Protein AF-A0AA42Y572-F1 (afdb_monomer)

Mean predicted aligned error: 16.36 Å

Nearest PDB structures (foldseek):
  6xns-assembly1_B  TM=8.296E-01  e=6.076E+00  synthetic construct
  3q84-assembly2_H  TM=6.016E-01  e=6.478E+00  Homo sapiens

Structure (mmCIF, N/CA/C/O backbone):
data_AF-A0AA42Y572-F1
#
_entry.id   AF-A0AA42Y572-F1
#
loop_
_atom_site.group_PDB
_atom_site.id
_atom_site.type_symbol
_atom_site.label_atom_id
_atom_site.label_alt_id
_atom_site.label_comp_id
_atom_site.label_asym_id
_atom_site.label_entity_id
_atom_site.label_seq_id
_atom_site.pdbx_PDB_ins_code
_atom_site.Cartn_x
_atom_site.Cartn_y
_atom_site.Cartn_z
_atom_site.occupancy
_atom_site.B_iso_or_equiv
_atom_site.auth_seq_id
_atom_site.auth_comp_id
_atom_site.auth_asym_id
_atom_site.auth_atom_id
_atom_site.pdbx_PDB_model_num
ATOM 1 N N . MET A 1 1 ? -12.809 5.123 37.824 1.00 51.19 1 MET A N 1
ATOM 2 C CA . MET A 1 1 ? -13.015 5.425 36.388 1.00 51.19 1 MET A CA 1
ATOM 3 C C . MET A 1 1 ? -11.708 5.374 35.565 1.00 51.19 1 MET A C 1
ATOM 5 O O . MET A 1 1 ? -11.603 6.064 34.569 1.00 51.19 1 MET A O 1
ATOM 9 N N . LEU A 1 2 ? -10.730 4.515 35.895 1.00 54.59 2 LEU A N 1
ATOM 10 C CA . LEU A 1 2 ? -9.368 4.576 35.315 1.00 54.59 2 LEU A CA 1
ATOM 11 C C . LEU A 1 2 ? -9.112 3.662 34.096 1.00 54.59 2 LEU A C 1
ATOM 13 O O . LEU A 1 2 ? -8.018 3.660 33.552 1.00 54.59 2 LEU A O 1
ATOM 17 N N . ARG A 1 3 ? -10.093 2.859 33.660 1.00 54.78 3 ARG A N 1
ATOM 18 C CA . ARG A 1 3 ? -9.874 1.842 32.609 1.00 54.78 3 ARG A CA 1
ATOM 19 C C . ARG A 1 3 ? -10.089 2.331 31.173 1.00 54.78 3 ARG A C 1
ATOM 21 O O . ARG A 1 3 ? -9.616 1.667 30.266 1.00 54.78 3 ARG A O 1
ATOM 28 N N . LYS A 1 4 ? -10.800 3.443 30.951 1.00 56.66 4 LYS A N 1
ATOM 29 C CA . LYS A 1 4 ? -11.075 3.945 29.589 1.00 56.66 4 LYS A CA 1
ATOM 30 C C . LYS A 1 4 ? -9.892 4.715 28.991 1.00 56.66 4 LYS A C 1
ATOM 32 O O . LYS A 1 4 ? -9.540 4.467 27.850 1.00 56.66 4 LYS A O 1
ATOM 37 N N . GLN A 1 5 ? -9.223 5.538 29.797 1.00 53.53 5 GLN A N 1
ATOM 38 C CA . GLN A 1 5 ? -8.079 6.349 29.359 1.00 53.53 5 GLN A CA 1
ATOM 39 C C . GLN A 1 5 ? -6.881 5.505 28.907 1.00 53.53 5 GLN A C 1
ATOM 41 O O . GLN A 1 5 ? -6.345 5.728 27.834 1.00 53.53 5 GLN A O 1
ATOM 46 N N . ALA A 1 6 ? -6.539 4.448 29.652 1.00 52.28 6 ALA A N 1
ATOM 47 C CA . ALA A 1 6 ? -5.425 3.571 29.286 1.00 52.28 6 ALA A CA 1
ATOM 48 C C . ALA A 1 6 ? -5.630 2.833 27.948 1.00 52.28 6 ALA A C 1
ATOM 50 O O . ALA A 1 6 ? -4.656 2.496 27.284 1.00 52.28 6 ALA A O 1
ATOM 51 N N . VAL A 1 7 ? -6.883 2.568 27.557 1.00 58.41 7 VAL A N 1
ATOM 52 C CA . VAL A 1 7 ? -7.213 1.929 26.272 1.00 58.41 7 VAL A CA 1
ATOM 53 C C . VAL A 1 7 ? -7.093 2.935 25.125 1.00 58.41 7 VAL A C 1
ATOM 55 O O . VAL A 1 7 ? -6.510 2.608 24.098 1.00 58.41 7 VAL A O 1
ATOM 58 N N . GLU A 1 8 ? -7.560 4.170 25.325 1.00 63.44 8 GLU A N 1
ATOM 59 C CA . GLU A 1 8 ? -7.424 5.257 24.343 1.00 63.44 8 GLU A CA 1
ATOM 60 C C . GLU A 1 8 ? -5.949 5.641 24.105 1.00 63.44 8 GLU A C 1
ATOM 62 O O . GLU A 1 8 ? -5.539 5.852 22.962 1.00 63.44 8 GLU A O 1
ATOM 67 N N . ASP A 1 9 ? -5.125 5.647 25.157 1.00 62.56 9 ASP A N 1
ATOM 68 C CA . ASP A 1 9 ? -3.685 5.927 25.065 1.00 62.56 9 ASP A CA 1
ATOM 69 C C . ASP A 1 9 ? -2.907 4.792 24.369 1.00 62.56 9 ASP A C 1
ATOM 71 O O . ASP A 1 9 ? -1.988 5.049 23.584 1.00 62.56 9 ASP A O 1
ATOM 75 N N . LEU A 1 10 ? -3.293 3.530 24.605 1.00 61.81 10 LEU A N 1
ATOM 76 C CA . LEU A 1 10 ? -2.750 2.364 23.893 1.00 61.81 10 LEU A CA 1
ATOM 77 C C . LEU A 1 10 ? -3.072 2.421 22.392 1.00 61.81 10 LEU A C 1
ATOM 79 O O . LEU A 1 10 ? -2.188 2.170 21.568 1.00 61.81 10 LEU A O 1
ATOM 83 N N . ASP A 1 11 ? -4.296 2.815 22.035 1.00 75.12 11 ASP A N 1
ATOM 84 C CA . ASP A 1 11 ? -4.715 2.983 20.641 1.00 75.12 11 ASP A CA 1
ATOM 85 C C . ASP A 1 11 ? -3.960 4.135 19.946 1.00 75.12 11 ASP A C 1
ATOM 87 O O . ASP A 1 11 ? -3.558 4.007 18.783 1.00 75.12 11 ASP A O 1
ATOM 91 N N . LEU A 1 12 ? -3.699 5.241 20.654 1.00 79.25 12 LEU A N 1
ATOM 92 C CA . LEU A 1 12 ? -2.902 6.367 20.147 1.00 79.25 12 LEU A CA 1
ATOM 93 C C . LEU A 1 12 ? -1.441 5.980 19.890 1.00 79.25 12 LEU A C 1
ATOM 95 O O . LEU A 1 12 ? -0.914 6.280 18.813 1.00 79.25 12 LEU A O 1
ATOM 99 N N . ALA A 1 13 ? -0.806 5.275 20.828 1.00 80.12 13 ALA A N 1
ATOM 100 C CA . ALA A 1 13 ? 0.573 4.811 20.677 1.00 80.12 13 ALA A CA 1
ATOM 101 C C . ALA A 1 13 ? 0.722 3.844 19.490 1.00 80.12 13 ALA A C 1
ATOM 103 O O . ALA A 1 13 ? 1.694 3.906 18.730 1.00 80.12 13 ALA A O 1
ATOM 104 N N . GLU A 1 14 ? -0.262 2.967 19.279 1.00 81.94 14 GLU A N 1
ATOM 105 C CA . GLU A 1 14 ? -0.249 2.042 18.150 1.00 81.94 14 GLU A CA 1
ATOM 106 C C . GLU A 1 14 ? -0.461 2.765 16.808 1.00 81.94 14 GLU A C 1
ATOM 108 O O . GLU A 1 14 ? 0.212 2.456 15.820 1.00 81.94 14 GLU A O 1
ATOM 113 N N . LEU A 1 15 ? -1.331 3.780 16.764 1.00 80.69 15 LEU A N 1
ATOM 114 C CA . LEU A 1 15 ? -1.494 4.644 15.589 1.00 80.69 15 LEU A CA 1
ATOM 115 C C . LEU A 1 15 ? -0.210 5.412 15.259 1.00 80.69 15 LEU A C 1
ATOM 117 O O . LEU A 1 15 ? 0.154 5.533 14.085 1.00 80.69 15 LEU A O 1
ATOM 121 N N . GLU A 1 16 ? 0.482 5.931 16.267 1.00 85.88 16 GLU A N 1
ATOM 122 C CA . GLU A 1 16 ? 1.734 6.664 16.090 1.00 85.88 16 GLU A CA 1
ATOM 123 C C . GLU A 1 16 ? 2.871 5.751 15.613 1.00 85.88 16 GLU A C 1
ATOM 125 O O . GLU A 1 16 ? 3.618 6.112 14.692 1.00 85.88 16 GLU A O 1
ATOM 130 N N . ARG A 1 17 ? 2.934 4.520 16.134 1.00 87.31 17 ARG A N 1
ATOM 131 C CA . ARG A 1 17 ? 3.834 3.476 15.635 1.00 87.31 17 ARG A CA 1
ATOM 132 C C . ARG A 1 17 ? 3.573 3.175 14.160 1.00 87.31 17 ARG A C 1
ATOM 134 O O . ARG A 1 17 ? 4.504 3.244 13.359 1.00 87.31 17 ARG A O 1
ATOM 141 N N . LEU A 1 18 ? 2.321 2.911 13.782 1.00 82.31 18 LEU A N 1
ATOM 142 C CA . LEU A 1 18 ? 1.953 2.612 12.394 1.00 82.31 18 LEU A CA 1
ATOM 143 C C . LEU A 1 18 ? 2.242 3.793 11.451 1.00 82.31 18 LEU A C 1
ATOM 145 O O . LEU A 1 18 ? 2.704 3.596 10.325 1.00 82.31 18 LEU A O 1
ATOM 149 N N . ARG A 1 19 ? 2.017 5.037 11.896 1.00 83.50 19 ARG A N 1
ATOM 150 C CA . ARG A 1 19 ? 2.380 6.248 11.134 1.00 83.50 19 ARG A CA 1
ATOM 151 C C . ARG A 1 19 ? 3.889 6.354 10.922 1.00 83.50 19 ARG A C 1
ATOM 153 O O . ARG A 1 19 ? 4.321 6.644 9.804 1.00 83.50 19 ARG A O 1
ATOM 160 N N . SER A 1 20 ? 4.673 6.097 11.965 1.00 87.62 20 SER A N 1
ATOM 161 C CA . SER A 1 20 ? 6.138 6.128 11.908 1.00 87.62 20 SER A CA 1
ATOM 162 C C . SER A 1 20 ? 6.685 5.045 10.981 1.00 87.62 20 SER A C 1
ATOM 164 O O . SER A 1 20 ? 7.542 5.312 10.137 1.00 87.62 20 SER A O 1
ATOM 166 N N . GLU A 1 21 ? 6.132 3.837 11.067 1.00 85.69 21 GLU A N 1
ATOM 167 C CA . GLU A 1 21 ? 6.504 2.710 10.216 1.00 85.69 21 GLU A CA 1
ATOM 168 C C . GLU A 1 21 ? 6.140 2.970 8.748 1.00 85.69 21 GLU A C 1
ATOM 170 O O . GLU A 1 21 ? 6.973 2.791 7.857 1.00 85.69 21 GLU A O 1
ATOM 175 N N . LYS A 1 22 ? 4.956 3.538 8.486 1.00 82.50 22 LYS A N 1
ATOM 176 C CA . LYS A 1 22 ? 4.568 4.001 7.147 1.00 82.50 22 LYS A CA 1
ATOM 177 C C . LYS A 1 22 ? 5.540 5.048 6.598 1.00 82.50 22 LYS A C 1
ATOM 179 O O . LYS A 1 22 ? 5.921 4.967 5.431 1.00 82.50 22 LYS A O 1
ATOM 184 N N . ALA A 1 23 ? 5.937 6.033 7.406 1.00 86.19 23 ALA A N 1
ATOM 185 C CA . ALA A 1 23 ? 6.878 7.071 6.988 1.00 86.19 23 ALA A CA 1
ATOM 186 C C . ALA A 1 23 ? 8.261 6.490 6.657 1.00 86.19 23 ALA A C 1
ATOM 188 O O . ALA A 1 23 ? 8.860 6.873 5.650 1.00 86.19 23 ALA A O 1
ATOM 189 N N . ARG A 1 24 ? 8.738 5.530 7.457 1.00 92.50 24 ARG A N 1
ATOM 190 C CA . ARG A 1 24 ? 9.981 4.797 7.197 1.00 92.50 24 ARG A CA 1
ATOM 191 C C . ARG A 1 24 ? 9.913 4.027 5.877 1.00 92.50 24 ARG A C 1
ATOM 193 O O . ARG A 1 24 ? 10.783 4.223 5.031 1.00 92.50 24 ARG A O 1
ATOM 200 N N . LEU A 1 25 ? 8.868 3.222 5.668 1.00 86.38 25 LEU A N 1
ATOM 201 C CA . LEU A 1 25 ? 8.692 2.457 4.428 1.00 86.38 25 LEU A CA 1
ATOM 202 C C . LEU A 1 25 ? 8.616 3.368 3.199 1.00 86.38 25 LEU A C 1
ATOM 204 O O . LEU A 1 25 ? 9.245 3.078 2.185 1.00 86.38 25 LEU A O 1
ATOM 208 N N . SER A 1 26 ? 7.912 4.502 3.292 1.00 86.25 26 SER A N 1
ATOM 209 C CA . SER A 1 26 ? 7.874 5.493 2.210 1.00 86.25 26 SER A CA 1
ATOM 210 C C . SER A 1 26 ? 9.276 5.988 1.836 1.00 86.25 26 SER A C 1
ATOM 212 O O . SER A 1 26 ? 9.585 6.082 0.652 1.00 86.25 26 SER A O 1
ATOM 214 N N . ARG A 1 27 ? 10.140 6.276 2.822 1.00 90.69 27 ARG A N 1
ATOM 215 C CA . ARG A 1 27 ? 11.523 6.716 2.565 1.00 90.69 27 ARG A CA 1
ATOM 216 C C . ARG A 1 27 ? 12.357 5.620 1.905 1.00 90.69 27 ARG A C 1
ATOM 218 O O . ARG A 1 27 ? 13.072 5.912 0.953 1.00 90.69 27 ARG A O 1
ATOM 225 N N . GLU A 1 28 ? 12.241 4.374 2.364 1.00 86.88 28 GLU A N 1
ATOM 226 C CA . GLU A 1 28 ? 12.966 3.238 1.775 1.00 86.88 28 GLU A CA 1
ATOM 227 C C . GLU A 1 28 ? 12.524 2.962 0.324 1.00 86.88 28 GLU A C 1
ATOM 229 O O . GLU A 1 28 ? 13.364 2.723 -0.545 1.00 86.88 28 GLU A O 1
ATOM 234 N N . ILE A 1 29 ? 11.222 3.067 0.027 1.00 86.38 29 ILE A N 1
ATOM 235 C CA . ILE A 1 29 ? 10.690 2.935 -1.340 1.00 86.38 29 ILE A CA 1
ATOM 236 C C . ILE A 1 29 ? 11.216 4.053 -2.246 1.00 86.38 29 ILE A C 1
ATOM 238 O O . ILE A 1 29 ? 11.589 3.776 -3.389 1.00 86.38 29 ILE A O 1
ATOM 242 N N . THR A 1 30 ? 11.245 5.298 -1.759 1.00 85.69 30 THR A N 1
ATOM 243 C CA . THR A 1 30 ? 11.793 6.436 -2.511 1.00 85.69 30 THR A CA 1
ATOM 244 C C . THR A 1 30 ? 13.282 6.246 -2.778 1.00 85.69 30 THR A C 1
ATOM 246 O O . THR A 1 30 ? 13.686 6.333 -3.928 1.00 85.69 30 THR A O 1
ATOM 249 N N . ALA A 1 31 ? 14.075 5.853 -1.778 1.00 85.19 31 ALA A N 1
ATOM 250 C CA . ALA A 1 31 ? 15.504 5.601 -1.960 1.00 85.19 31 ALA A CA 1
ATOM 251 C C . ALA A 1 31 ? 15.782 4.504 -3.005 1.00 85.19 31 ALA A C 1
ATOM 253 O O . ALA A 1 31 ? 16.645 4.669 -3.864 1.00 85.19 31 ALA A O 1
ATOM 254 N N . LEU A 1 32 ? 15.018 3.404 -2.984 1.00 81.12 32 LEU A N 1
ATOM 255 C CA . LEU A 1 32 ? 15.133 2.355 -4.003 1.00 81.12 32 LEU A CA 1
ATOM 256 C C . LEU A 1 32 ? 14.695 2.835 -5.387 1.00 81.12 32 LEU A C 1
ATOM 258 O O . LEU A 1 32 ? 15.263 2.401 -6.382 1.00 81.12 32 LEU A O 1
ATOM 262 N N . ARG A 1 33 ? 13.689 3.712 -5.475 1.00 80.19 33 ARG A N 1
ATOM 263 C CA . ARG A 1 33 ? 13.261 4.312 -6.745 1.00 80.19 33 ARG A CA 1
ATOM 264 C C . ARG A 1 33 ? 14.325 5.257 -7.303 1.00 80.19 33 ARG A C 1
ATOM 266 O O . ARG A 1 33 ? 14.587 5.212 -8.500 1.00 80.19 33 ARG A O 1
ATOM 273 N N . ASP A 1 34 ? 14.918 6.091 -6.462 1.00 79.75 34 ASP A N 1
ATOM 274 C CA . ASP A 1 34 ? 15.942 7.045 -6.880 1.00 79.75 34 ASP A CA 1
ATOM 275 C C . ASP A 1 34 ? 17.191 6.291 -7.344 1.00 79.75 34 ASP A C 1
ATOM 277 O O . ASP A 1 34 ? 17.708 6.571 -8.424 1.00 79.75 34 ASP A O 1
ATOM 281 N N . ARG A 1 35 ? 17.580 5.228 -6.624 1.00 73.25 35 ARG A N 1
ATOM 282 C CA . ARG A 1 35 ? 18.643 4.315 -7.061 1.00 73.25 35 ARG A CA 1
ATOM 283 C C . ARG A 1 35 ? 18.314 3.630 -8.387 1.00 73.25 35 ARG A C 1
ATOM 285 O O . ARG A 1 35 ? 19.151 3.643 -9.274 1.00 73.25 35 ARG A O 1
ATOM 292 N N . ALA A 1 36 ? 17.089 3.127 -8.556 1.00 72.38 36 ALA A N 1
ATOM 293 C CA . ALA A 1 36 ? 16.616 2.525 -9.810 1.00 72.38 36 ALA A CA 1
ATOM 294 C C . ALA A 1 36 ? 16.635 3.472 -11.015 1.00 72.38 36 ALA A C 1
ATOM 296 O O . ALA A 1 36 ? 16.585 3.034 -12.158 1.00 72.38 36 ALA A O 1
ATOM 297 N N . THR A 1 37 ? 16.573 4.779 -10.755 1.00 69.75 37 THR A N 1
ATOM 298 C CA . THR A 1 37 ? 16.584 5.802 -11.805 1.00 69.75 37 THR A CA 1
ATOM 299 C C . THR A 1 37 ? 18.015 6.091 -12.268 1.00 69.75 37 THR A C 1
ATOM 301 O O . THR A 1 37 ? 18.210 6.555 -13.386 1.00 69.75 37 THR A O 1
ATOM 304 N N . ILE A 1 38 ? 19.005 5.810 -11.414 1.00 66.06 38 ILE A N 1
ATOM 305 C CA . ILE A 1 38 ? 20.435 6.026 -11.667 1.00 66.06 38 ILE A CA 1
ATOM 306 C C . ILE A 1 38 ? 21.108 4.732 -12.158 1.00 66.06 38 ILE A C 1
ATOM 308 O O . ILE A 1 38 ? 21.963 4.781 -13.036 1.00 66.06 38 ILE A O 1
ATOM 312 N N . GLU A 1 39 ? 20.707 3.582 -11.619 1.00 63.44 39 GLU A N 1
ATOM 313 C CA . GLU A 1 39 ? 21.233 2.247 -11.912 1.00 63.44 39 GLU A CA 1
ATOM 314 C C . GLU A 1 39 ? 20.070 1.310 -12.271 1.00 63.44 39 GLU A C 1
ATOM 316 O O . GLU A 1 39 ? 19.018 1.350 -11.628 1.00 63.44 39 GLU A O 1
ATOM 321 N N . ASP A 1 40 ? 20.251 0.415 -13.248 1.00 73.00 40 ASP A N 1
ATOM 322 C CA . ASP A 1 40 ? 19.313 -0.695 -13.440 1.00 73.00 40 ASP A CA 1
ATOM 323 C C . ASP A 1 40 ? 19.287 -1.546 -12.162 1.00 73.00 40 ASP A C 1
ATOM 325 O O . ASP A 1 40 ? 20.293 -2.153 -11.786 1.00 73.00 40 ASP A O 1
ATOM 329 N N . LEU A 1 41 ? 18.139 -1.582 -11.470 1.00 71.44 41 LEU A N 1
ATOM 330 C CA . LEU A 1 41 ? 18.007 -2.379 -10.248 1.00 71.44 41 LEU A CA 1
ATOM 331 C C . LEU A 1 41 ? 18.344 -3.837 -10.526 1.00 71.44 41 LEU A C 1
ATOM 333 O O . LEU A 1 41 ? 17.801 -4.458 -11.446 1.00 71.44 41 LEU A O 1
ATOM 337 N N . THR A 1 42 ? 19.121 -4.420 -9.622 1.00 82.62 42 THR A N 1
ATOM 338 C CA . THR A 1 42 ? 19.261 -5.871 -9.578 1.00 82.62 42 THR A CA 1
ATOM 339 C C . THR A 1 42 ? 17.901 -6.523 -9.293 1.00 82.62 42 THR A C 1
ATOM 341 O O . THR A 1 42 ? 17.044 -5.962 -8.601 1.00 82.62 42 THR A O 1
ATOM 344 N N . GLU A 1 43 ? 17.685 -7.744 -9.789 1.00 82.12 43 GLU A N 1
ATOM 345 C CA . GLU A 1 43 ? 16.457 -8.519 -9.535 1.00 82.12 43 GLU A CA 1
ATOM 346 C C . GLU A 1 43 ? 1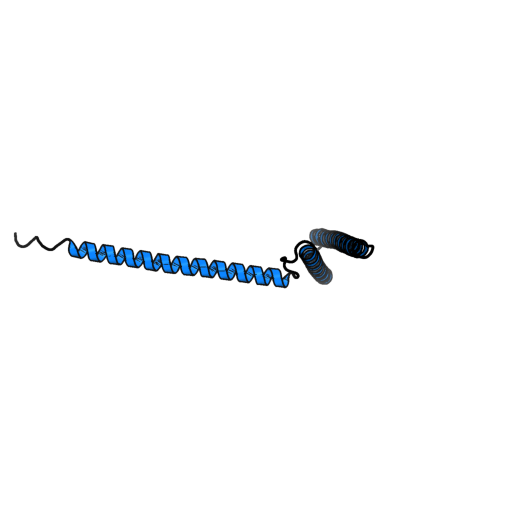6.154 -8.643 -8.026 1.00 82.12 43 GLU A C 1
ATOM 348 O O . GLU A 1 43 ? 15.002 -8.572 -7.593 1.00 82.12 43 GLU A O 1
ATOM 353 N N . THR A 1 44 ? 17.194 -8.741 -7.195 1.00 82.50 44 THR A N 1
ATOM 354 C CA . THR A 1 44 ? 17.082 -8.771 -5.731 1.00 82.50 44 THR A CA 1
ATOM 355 C C . THR A 1 44 ? 16.518 -7.465 -5.162 1.00 82.50 44 THR A C 1
ATOM 357 O O . THR A 1 44 ? 15.639 -7.490 -4.297 1.00 82.50 44 THR A O 1
ATOM 360 N N . GLU A 1 45 ? 16.976 -6.311 -5.649 1.00 78.62 45 GLU A N 1
ATOM 361 C CA . GLU A 1 45 ? 16.468 -5.003 -5.218 1.00 78.62 45 GLU A CA 1
ATOM 362 C C . GLU A 1 45 ? 15.052 -4.741 -5.729 1.00 78.62 45 GLU A C 1
ATOM 364 O O . GLU A 1 45 ? 14.242 -4.152 -5.007 1.00 78.62 45 GLU A O 1
ATOM 369 N N . ARG A 1 46 ? 14.715 -5.238 -6.925 1.00 81.50 46 ARG A N 1
ATOM 370 C CA . ARG A 1 46 ? 13.344 -5.204 -7.446 1.00 81.50 46 ARG A CA 1
ATOM 371 C C . ARG A 1 46 ? 12.389 -5.971 -6.528 1.00 81.50 46 ARG A C 1
ATOM 373 O O . ARG A 1 46 ? 11.391 -5.397 -6.093 1.00 81.50 46 ARG A O 1
ATOM 380 N N . ARG A 1 47 ? 12.735 -7.204 -6.139 1.00 84.00 47 ARG A N 1
ATOM 381 C CA . ARG A 1 47 ? 11.944 -7.999 -5.176 1.00 84.00 47 ARG A CA 1
ATOM 382 C C . ARG A 1 47 ? 11.839 -7.326 -3.810 1.00 84.00 47 ARG A C 1
ATOM 384 O O . ARG A 1 47 ? 10.765 -7.308 -3.213 1.00 84.00 47 ARG A O 1
ATOM 391 N N . LYS A 1 48 ? 12.928 -6.721 -3.319 1.00 85.56 48 LYS A N 1
ATOM 392 C CA . LYS A 1 48 ? 12.915 -5.958 -2.059 1.00 85.56 48 LYS A CA 1
ATOM 393 C C . LYS A 1 48 ? 11.964 -4.762 -2.141 1.00 85.56 48 LYS A C 1
ATOM 395 O O . LYS A 1 48 ? 11.190 -4.530 -1.215 1.00 85.56 48 LYS A O 1
ATOM 400 N N . ARG A 1 49 ? 11.984 -4.024 -3.253 1.00 81.38 49 ARG A N 1
ATOM 401 C CA . ARG A 1 49 ? 11.072 -2.903 -3.499 1.00 81.38 49 ARG A CA 1
ATOM 402 C C . ARG A 1 49 ? 9.613 -3.358 -3.532 1.00 81.38 49 ARG A C 1
ATOM 404 O O . ARG A 1 49 ? 8.772 -2.691 -2.938 1.00 81.38 49 ARG A O 1
ATOM 411 N N . GLU A 1 50 ? 9.312 -4.474 -4.189 1.00 84.38 50 GLU A N 1
ATOM 412 C CA . GLU A 1 50 ? 7.961 -5.054 -4.216 1.00 84.38 50 GLU A CA 1
ATOM 413 C C . GLU A 1 50 ? 7.481 -5.443 -2.813 1.00 84.38 50 GLU A C 1
ATOM 415 O O . GLU A 1 50 ? 6.394 -5.031 -2.410 1.00 84.38 50 GLU A O 1
ATOM 420 N N . ALA A 1 51 ? 8.322 -6.121 -2.027 1.00 85.44 51 ALA A N 1
ATOM 421 C CA . ALA A 1 51 ? 8.002 -6.476 -0.645 1.00 85.44 51 ALA A CA 1
ATOM 422 C C . ALA A 1 51 ? 7.742 -5.239 0.238 1.00 85.44 51 ALA A C 1
ATOM 424 O O . ALA A 1 51 ? 6.804 -5.230 1.036 1.00 85.44 51 ALA A O 1
ATOM 425 N N . LEU A 1 52 ? 8.530 -4.170 0.071 1.00 84.31 52 LEU A N 1
ATOM 426 C CA . LEU A 1 52 ? 8.327 -2.907 0.791 1.00 84.31 52 LEU A CA 1
ATOM 427 C C . LEU A 1 52 ? 7.021 -2.212 0.387 1.00 84.31 52 LEU A C 1
ATOM 429 O O . LEU A 1 52 ? 6.319 -1.678 1.247 1.00 84.31 52 LEU A O 1
ATOM 433 N N . ILE A 1 53 ? 6.670 -2.232 -0.902 1.00 83.31 53 ILE A N 1
ATOM 434 C CA . ILE A 1 53 ? 5.395 -1.694 -1.394 1.00 83.31 53 ILE A CA 1
ATOM 435 C C . ILE A 1 53 ? 4.221 -2.477 -0.800 1.00 83.31 53 ILE A C 1
ATOM 437 O O . ILE A 1 53 ? 3.250 -1.863 -0.354 1.00 83.31 53 ILE A O 1
ATOM 441 N N . ASP A 1 54 ? 4.308 -3.805 -0.758 1.00 86.06 54 ASP A N 1
ATOM 442 C CA . ASP A 1 54 ? 3.268 -4.651 -0.175 1.00 86.06 54 ASP A CA 1
ATOM 443 C C . ASP A 1 54 ? 3.102 -4.388 1.330 1.00 86.06 54 ASP A C 1
ATOM 445 O O . ASP A 1 54 ? 1.977 -4.174 1.794 1.00 86.06 54 ASP A O 1
ATOM 449 N N . ALA A 1 55 ? 4.206 -4.292 2.079 1.00 83.19 55 ALA A N 1
ATOM 450 C CA . ALA A 1 55 ? 4.184 -3.925 3.496 1.00 83.19 55 ALA A CA 1
ATOM 451 C C . ALA A 1 55 ? 3.564 -2.533 3.717 1.00 83.19 55 ALA A C 1
ATOM 453 O O . ALA A 1 55 ? 2.696 -2.354 4.573 1.00 83.19 55 ALA A O 1
ATOM 454 N N . TRP A 1 56 ? 3.933 -1.550 2.892 1.00 84.88 56 TRP A N 1
ATOM 455 C CA . TRP A 1 56 ? 3.381 -0.197 2.966 1.00 84.88 56 TRP A CA 1
ATOM 456 C C . TRP A 1 56 ? 1.870 -0.166 2.696 1.00 84.88 56 TRP A C 1
ATOM 458 O O . TRP A 1 56 ? 1.123 0.551 3.375 1.00 84.88 56 TRP A O 1
ATOM 468 N N . GLN A 1 57 ? 1.394 -0.958 1.731 1.00 85.81 57 GLN A N 1
ATOM 469 C CA . GLN A 1 57 ? -0.036 -1.094 1.454 1.00 85.81 57 GLN A CA 1
ATOM 470 C C . GLN A 1 57 ? -0.778 -1.760 2.618 1.00 85.81 57 GLN A C 1
ATOM 472 O O . GLN A 1 57 ? -1.896 -1.343 2.925 1.00 85.81 57 GLN A O 1
ATOM 477 N N . HIS A 1 58 ? -0.165 -2.750 3.273 1.00 85.19 58 HIS A N 1
ATOM 478 C CA . HIS A 1 58 ? -0.735 -3.421 4.440 1.00 85.19 58 HIS A CA 1
ATOM 479 C C . HIS A 1 58 ? -0.904 -2.458 5.619 1.00 85.19 58 HIS A C 1
ATOM 481 O O . HIS A 1 58 ? -2.020 -2.268 6.094 1.00 85.19 58 HIS A O 1
ATOM 487 N N . ILE A 1 59 ? 0.164 -1.751 6.004 1.00 81.31 59 ILE A N 1
ATOM 488 C CA . ILE A 1 59 ? 0.127 -0.754 7.087 1.00 81.31 59 ILE A CA 1
ATOM 489 C C . ILE A 1 59 ? -0.882 0.354 6.780 1.00 81.31 59 ILE A C 1
ATOM 491 O O . ILE A 1 59 ? -1.615 0.812 7.654 1.00 81.31 59 ILE A O 1
ATOM 495 N N . THR A 1 60 ? -0.967 0.781 5.518 1.00 80.12 60 THR A N 1
ATOM 496 C CA . THR A 1 60 ? -1.967 1.772 5.112 1.00 80.12 60 THR A CA 1
ATOM 497 C C . THR A 1 60 ? -3.388 1.234 5.275 1.00 80.12 60 THR A C 1
ATOM 499 O O . THR A 1 60 ? -4.259 1.977 5.726 1.00 80.12 60 THR A O 1
ATOM 502 N N . ALA A 1 61 ? -3.639 -0.032 4.937 1.00 79.50 61 ALA A N 1
ATOM 503 C CA . ALA A 1 61 ? -4.946 -0.656 5.118 1.00 79.50 61 ALA A CA 1
ATOM 504 C C . ALA A 1 61 ? -5.306 -0.811 6.605 1.00 79.50 61 ALA A C 1
ATOM 506 O O . ALA A 1 61 ? -6.427 -0.478 6.982 1.00 79.50 61 ALA A O 1
ATOM 507 N N . GLU A 1 62 ? -4.356 -1.210 7.452 1.00 81.31 62 GLU A N 1
ATOM 508 C CA . GLU A 1 62 ? -4.545 -1.273 8.907 1.00 81.31 62 GLU A CA 1
ATOM 509 C C . GLU A 1 62 ? -4.860 0.098 9.507 1.00 81.31 62 GLU A C 1
ATOM 511 O O . GLU A 1 62 ? -5.855 0.247 10.216 1.00 81.31 62 GLU A O 1
ATOM 516 N N . LEU A 1 63 ? -4.072 1.124 9.164 1.00 80.25 63 LEU A N 1
ATOM 517 C CA . LEU A 1 63 ? -4.330 2.505 9.580 1.00 80.25 63 LEU A CA 1
ATOM 518 C C . LEU A 1 63 ? -5.719 2.969 9.144 1.00 80.25 63 LEU A C 1
ATOM 520 O O . LEU A 1 63 ? -6.439 3.588 9.922 1.00 80.25 63 LEU A O 1
ATOM 524 N N . THR A 1 64 ? -6.109 2.662 7.905 1.00 78.31 64 THR A N 1
ATOM 525 C CA . THR A 1 64 ? -7.423 3.058 7.391 1.00 78.31 64 THR A CA 1
ATOM 526 C C . THR A 1 64 ? -8.536 2.310 8.117 1.00 78.31 64 THR A C 1
ATOM 528 O O . THR A 1 64 ? -9.530 2.928 8.458 1.00 78.31 64 THR A O 1
ATOM 531 N N . ALA A 1 65 ? -8.367 1.020 8.414 1.00 77.94 65 ALA A N 1
ATOM 532 C CA . ALA A 1 65 ? -9.352 0.225 9.143 1.00 77.94 65 ALA A CA 1
ATOM 533 C C . ALA A 1 65 ? -9.519 0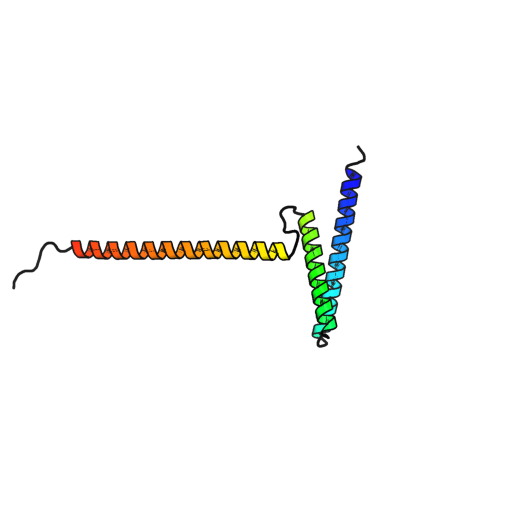.655 10.609 1.00 77.94 65 ALA A C 1
ATOM 535 O O . ALA A 1 65 ? -10.608 0.519 11.163 1.00 77.94 65 ALA A O 1
ATOM 536 N N . LYS A 1 66 ? -8.451 1.164 11.236 1.00 75.69 66 LYS A N 1
ATOM 537 C CA . LYS A 1 66 ? -8.505 1.741 12.587 1.00 75.69 66 LYS A CA 1
ATOM 538 C C . LYS A 1 66 ? -9.191 3.105 12.616 1.00 75.69 66 LYS A C 1
ATOM 540 O O . LYS A 1 66 ? -9.882 3.410 13.579 1.00 75.69 66 LYS A O 1
ATOM 545 N N . LEU A 1 67 ? -9.018 3.910 11.567 1.00 77.69 67 LEU A N 1
ATOM 546 C CA . LEU A 1 67 ? -9.663 5.222 11.441 1.00 77.69 67 LEU A CA 1
ATOM 547 C C . LEU A 1 67 ? -11.108 5.130 10.916 1.00 77.69 67 LEU A C 1
ATOM 549 O O . LEU A 1 67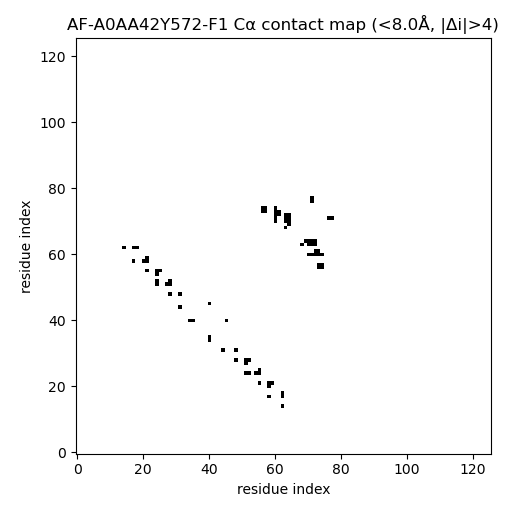 ? -11.939 5.963 11.262 1.00 77.69 67 LEU A O 1
ATOM 553 N N . ASP A 1 68 ? -11.405 4.127 10.090 1.00 75.56 68 ASP A N 1
ATOM 554 C CA . ASP A 1 68 ? -12.716 3.838 9.510 1.00 75.56 68 ASP A CA 1
ATOM 555 C C . ASP A 1 68 ? -12.955 2.311 9.487 1.00 75.56 68 ASP A C 1
ATOM 557 O O . ASP A 1 68 ? -12.418 1.606 8.624 1.00 75.56 68 ASP A O 1
ATOM 561 N N . PRO A 1 69 ? -13.806 1.769 10.378 1.00 71.75 69 PRO A N 1
ATOM 562 C CA . PRO A 1 69 ? -14.079 0.335 10.434 1.00 71.75 69 PRO A CA 1
ATOM 563 C C . PRO A 1 69 ? -14.754 -0.224 9.169 1.00 71.75 69 PRO A C 1
ATOM 565 O O . PRO A 1 69 ? -14.738 -1.441 8.959 1.00 71.75 69 PRO A O 1
ATOM 568 N N . ALA A 1 70 ? -15.357 0.623 8.324 1.00 71.06 70 ALA A N 1
ATOM 569 C CA . ALA A 1 70 ? -15.970 0.213 7.058 1.00 71.06 70 ALA A CA 1
ATOM 570 C C . ALA A 1 70 ? -14.951 0.094 5.903 1.00 71.06 70 ALA A C 1
ATOM 572 O O . ALA A 1 70 ? -15.282 -0.435 4.820 1.00 71.06 70 ALA A O 1
ATOM 573 N N . ALA A 1 71 ? -13.719 0.565 6.122 1.00 69.56 71 ALA A N 1
ATOM 574 C CA . ALA A 1 71 ? -12.636 0.510 5.159 1.00 69.56 71 ALA A CA 1
ATOM 575 C C . ALA A 1 71 ? -12.106 -0.925 4.960 1.00 69.56 71 ALA A C 1
ATOM 577 O O . ALA A 1 71 ? -12.143 -1.763 5.864 1.00 69.56 71 ALA A O 1
ATOM 578 N N . PRO A 1 72 ? -11.617 -1.257 3.750 1.00 70.50 72 PRO A N 1
ATOM 579 C CA . PRO A 1 72 ? -11.037 -2.566 3.482 1.00 70.50 72 PRO A CA 1
ATOM 580 C C . PRO A 1 72 ? -9.746 -2.765 4.285 1.00 70.50 72 PRO A C 1
ATOM 582 O O . PRO A 1 72 ? -8.812 -1.975 4.173 1.00 70.50 72 PRO A O 1
ATOM 585 N N . ARG A 1 73 ? -9.693 -3.866 5.041 1.00 70.56 73 ARG A N 1
ATOM 586 C CA . ARG A 1 73 ? -8.565 -4.233 5.912 1.00 70.56 73 ARG A CA 1
ATOM 587 C C . ARG A 1 73 ? -7.340 -4.737 5.157 1.00 70.56 73 ARG A C 1
ATOM 589 O O . ARG A 1 73 ? -6.255 -4.747 5.718 1.00 70.56 73 ARG A O 1
ATOM 596 N N . SER A 1 74 ? -7.497 -5.133 3.892 1.00 75.25 74 SER A N 1
ATOM 597 C CA . SER A 1 74 ? -6.375 -5.565 3.065 1.00 75.25 74 SER A CA 1
ATOM 598 C C . SER A 1 74 ? -6.413 -4.999 1.639 1.00 75.25 74 SER A C 1
ATOM 600 O O . SER A 1 74 ? -7.487 -4.717 1.084 1.00 75.25 74 SER A O 1
ATOM 602 N N . PRO A 1 75 ? -5.244 -4.892 0.978 1.00 68.00 75 PRO A N 1
ATOM 603 C CA . PRO A 1 75 ? -5.162 -4.508 -0.431 1.00 68.00 75 PRO A CA 1
ATOM 604 C C . PRO A 1 75 ? -5.912 -5.475 -1.360 1.00 68.00 75 PRO A C 1
ATOM 606 O O . PRO A 1 75 ? -6.522 -5.04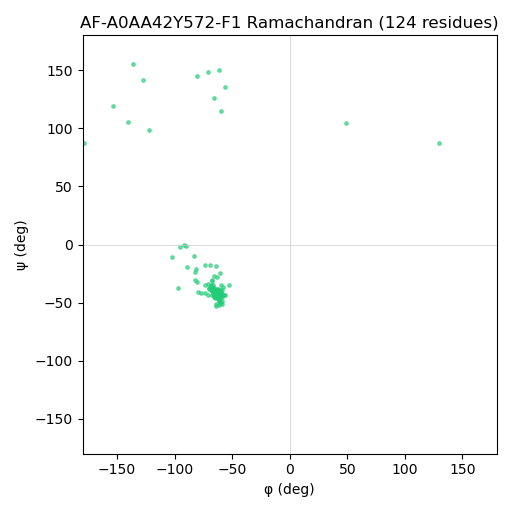6 -2.344 1.00 68.00 75 PRO A O 1
ATOM 609 N N . LYS A 1 76 ? -5.914 -6.777 -1.035 1.00 75.56 76 LYS A N 1
ATOM 610 C CA . LYS A 1 76 ? -6.660 -7.807 -1.776 1.00 75.56 76 LYS A CA 1
ATOM 611 C C . LYS A 1 76 ? -8.166 -7.552 -1.6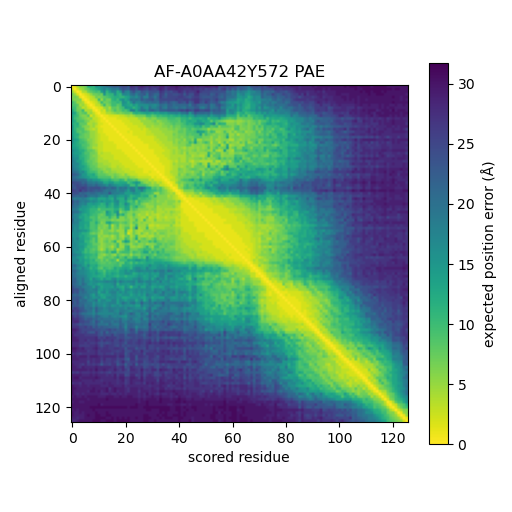98 1.00 75.56 76 LYS A C 1
ATOM 613 O O . LYS A 1 76 ? -8.829 -7.558 -2.736 1.00 75.56 76 LYS A O 1
ATOM 618 N N . ASP A 1 77 ? -8.687 -7.212 -0.521 1.00 72.88 77 ASP A N 1
ATOM 619 C CA . ASP A 1 77 ? -10.110 -6.890 -0.339 1.00 72.88 77 ASP A CA 1
ATOM 620 C C . ASP A 1 77 ? -10.519 -5.648 -1.121 1.00 72.88 77 ASP A C 1
ATOM 622 O O . ASP A 1 77 ? -11.592 -5.621 -1.730 1.00 72.88 77 ASP A O 1
ATOM 626 N N . ARG A 1 78 ? -9.648 -4.630 -1.161 1.00 68.88 78 ARG A N 1
ATOM 627 C CA . ARG A 1 78 ? -9.877 -3.424 -1.963 1.00 68.88 78 ARG A CA 1
ATOM 628 C C . ARG A 1 78 ? -9.988 -3.766 -3.446 1.00 68.88 78 ARG A C 1
ATOM 630 O O . ARG A 1 78 ? -10.974 -3.380 -4.070 1.00 68.88 78 ARG A O 1
ATOM 637 N N . ARG A 1 79 ? -9.039 -4.541 -3.987 1.00 73.94 79 ARG A N 1
ATOM 638 C CA . ARG A 1 79 ? -9.054 -4.981 -5.396 1.00 73.94 79 ARG A CA 1
ATOM 639 C C . ARG A 1 79 ? -10.292 -5.821 -5.716 1.00 73.94 79 ARG A C 1
ATOM 641 O O . ARG A 1 79 ? -10.916 -5.618 -6.755 1.00 73.94 79 ARG A O 1
ATOM 648 N N . VAL A 1 80 ? -10.695 -6.723 -4.818 1.00 74.69 80 VAL A N 1
ATOM 649 C CA . VAL A 1 80 ? -11.907 -7.543 -4.985 1.00 74.69 80 VAL A CA 1
ATOM 650 C C . VAL A 1 80 ? -13.174 -6.681 -4.948 1.00 74.69 80 VAL A C 1
ATOM 652 O O . VAL A 1 80 ? -14.042 -6.841 -5.810 1.00 74.69 80 VAL A O 1
ATOM 655 N N . ARG A 1 81 ? -13.293 -5.737 -4.003 1.00 72.50 81 ARG A N 1
ATOM 656 C CA . ARG A 1 81 ? -14.421 -4.785 -3.939 1.00 72.50 81 ARG A CA 1
ATOM 657 C C . ARG A 1 81 ? -14.489 -3.904 -5.182 1.00 72.50 81 ARG A C 1
ATOM 659 O O . ARG A 1 81 ? -15.578 -3.693 -5.714 1.00 72.50 81 ARG A O 1
ATOM 666 N N . GLU A 1 82 ? -13.349 -3.401 -5.638 1.00 75.44 82 GLU A N 1
ATOM 667 C CA . GLU A 1 82 ? -13.246 -2.549 -6.821 1.00 75.44 82 GLU A CA 1
ATOM 668 C C . GLU A 1 82 ? -13.635 -3.313 -8.090 1.00 75.44 82 GLU A C 1
ATOM 670 O O . GLU A 1 82 ? -14.469 -2.830 -8.859 1.00 75.44 82 GLU A O 1
ATOM 675 N N . ARG A 1 83 ? -13.156 -4.555 -8.245 1.00 78.81 83 ARG A N 1
ATOM 676 C CA . ARG A 1 83 ? -13.569 -5.455 -9.331 1.00 78.81 83 ARG A CA 1
ATOM 677 C C . ARG A 1 83 ? -15.075 -5.710 -9.304 1.00 78.81 83 ARG A C 1
ATOM 679 O O . ARG A 1 83 ? -15.741 -5.478 -10.304 1.00 78.81 83 ARG A O 1
ATOM 686 N N . ARG A 1 84 ? -15.644 -6.057 -8.143 1.00 76.38 84 ARG A N 1
ATOM 687 C CA . ARG A 1 84 ? -17.098 -6.255 -7.988 1.00 76.38 84 ARG A CA 1
ATOM 688 C C . ARG A 1 84 ? -17.907 -4.995 -8.309 1.00 76.38 84 ARG A C 1
ATOM 690 O O . ARG A 1 84 ? -18.981 -5.097 -8.899 1.00 76.38 84 ARG A O 1
ATOM 697 N N . ARG A 1 85 ? -17.425 -3.807 -7.926 1.00 77.81 85 ARG A N 1
ATOM 698 C CA . ARG A 1 85 ? -18.064 -2.527 -8.285 1.00 77.81 85 ARG A CA 1
ATOM 699 C C . ARG A 1 85 ? -18.012 -2.282 -9.789 1.00 77.81 85 ARG A C 1
ATOM 701 O O . ARG A 1 85 ? -19.027 -1.880 -10.354 1.00 77.81 85 ARG A O 1
ATOM 708 N N . LYS A 1 86 ? -16.868 -2.541 -10.427 1.00 76.6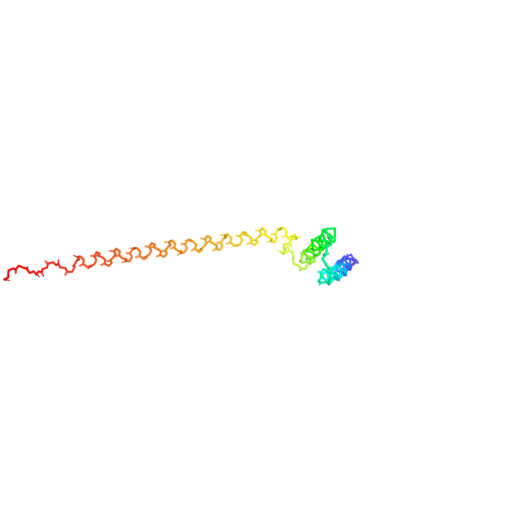2 86 LYS A N 1
ATOM 709 C CA . LYS A 1 86 ? -16.708 -2.419 -11.879 1.00 76.62 86 LYS A CA 1
ATOM 710 C C . LYS A 1 86 ? -17.649 -3.379 -12.605 1.00 76.62 86 LYS A C 1
ATOM 712 O O . LYS A 1 86 ? -18.421 -2.913 -13.430 1.00 76.62 86 LYS A O 1
ATOM 717 N N . ASP A 1 87 ? -17.694 -4.647 -12.202 1.00 73.75 87 ASP A N 1
ATOM 718 C CA . ASP A 1 87 ? -18.579 -5.663 -12.786 1.00 73.75 87 ASP A CA 1
ATOM 719 C C . ASP A 1 87 ? -20.062 -5.286 -12.653 1.00 73.75 87 ASP A C 1
ATOM 721 O O . ASP A 1 87 ? -20.824 -5.414 -13.608 1.00 73.75 87 ASP A O 1
ATOM 725 N N . ARG A 1 88 ? -20.486 -4.760 -11.494 1.00 73.62 88 ARG A N 1
ATOM 726 C CA . ARG A 1 88 ? -21.859 -4.247 -11.313 1.00 73.62 88 ARG A CA 1
ATOM 727 C C . ARG A 1 88 ? -22.160 -3.070 -12.239 1.00 73.62 88 ARG A C 1
ATOM 729 O O . ARG A 1 88 ? -23.248 -3.009 -12.802 1.00 73.62 88 ARG A O 1
ATOM 736 N N . ARG A 1 89 ? -21.206 -2.150 -12.403 1.00 72.94 89 ARG A N 1
ATOM 737 C CA . ARG A 1 89 ? -21.354 -0.974 -13.271 1.00 72.94 89 ARG A CA 1
ATOM 738 C C . ARG A 1 89 ? -21.398 -1.361 -14.751 1.00 72.94 89 ARG A C 1
ATOM 740 O O . ARG A 1 89 ? -22.148 -0.742 -15.497 1.00 72.94 89 ARG A O 1
ATOM 747 N N . SER A 1 90 ? -20.645 -2.385 -15.154 1.00 69.62 90 SER A N 1
ATOM 748 C CA . SER A 1 90 ? -20.711 -2.975 -16.497 1.00 69.62 90 SER A CA 1
ATOM 749 C C . SER A 1 90 ? -22.081 -3.608 -16.741 1.00 69.62 90 SER A C 1
ATOM 751 O O . SER A 1 90 ? -22.770 -3.199 -17.666 1.00 69.62 90 SER A O 1
ATOM 753 N N . LYS A 1 91 ? -22.556 -4.464 -15.823 1.00 63.41 91 LYS A N 1
ATOM 754 C CA . LYS A 1 91 ? -23.889 -5.089 -15.919 1.00 63.41 91 LYS A CA 1
ATOM 755 C C . LYS A 1 91 ? -25.034 -4.073 -15.998 1.00 63.41 91 LYS A C 1
ATOM 757 O O . LYS A 1 91 ? -25.999 -4.295 -16.715 1.00 63.41 91 LYS A O 1
ATOM 762 N N . GLN A 1 92 ? -24.930 -2.951 -15.283 1.00 63.50 92 GLN A N 1
ATOM 763 C CA . GLN A 1 92 ? -25.913 -1.863 -15.370 1.00 63.50 92 GLN A CA 1
ATOM 764 C C . GLN A 1 92 ? -25.899 -1.142 -16.723 1.00 63.50 92 GLN A C 1
ATOM 766 O O . GLN A 1 92 ? -26.949 -0.704 -17.186 1.00 63.50 92 GLN A O 1
ATOM 771 N N . ARG A 1 93 ? -24.726 -0.991 -17.350 1.00 60.44 93 ARG A N 1
ATOM 772 C CA . ARG A 1 93 ? -24.614 -0.398 -18.689 1.00 60.44 93 ARG A CA 1
ATOM 773 C C . ARG A 1 93 ? -25.168 -1.334 -19.756 1.00 60.44 93 ARG A C 1
ATOM 775 O O . ARG A 1 93 ? -25.932 -0.870 -20.593 1.00 60.44 93 ARG A O 1
ATOM 782 N N . ASP A 1 94 ? -24.856 -2.623 -19.663 1.00 60.16 94 ASP A N 1
ATOM 783 C CA . ASP A 1 94 ? -25.330 -3.630 -20.617 1.00 60.16 94 ASP A CA 1
ATOM 784 C C . ASP A 1 94 ? -26.862 -3.775 -20.560 1.00 60.16 94 ASP A C 1
ATOM 786 O O . ASP A 1 94 ? -27.520 -3.741 -21.598 1.00 60.16 94 ASP A O 1
ATOM 790 N N . ALA A 1 95 ? -27.449 -3.795 -19.355 1.00 59.00 95 ALA A N 1
ATOM 791 C CA . ALA A 1 95 ? -28.905 -3.791 -19.181 1.00 59.00 95 ALA A CA 1
ATOM 792 C C . ALA A 1 95 ? -29.566 -2.509 -19.732 1.00 59.00 95 ALA A C 1
ATOM 794 O O . ALA A 1 95 ? -30.605 -2.567 -20.388 1.00 59.00 95 ALA A O 1
ATOM 795 N N . GLY A 1 96 ? -28.945 -1.341 -19.523 1.00 59.66 96 GLY A N 1
ATOM 796 C CA . GLY A 1 96 ? -29.439 -0.072 -20.067 1.00 59.66 96 GLY A CA 1
ATOM 797 C C . GLY A 1 96 ? -29.360 0.020 -21.597 1.00 59.66 96 GLY A C 1
ATOM 798 O O . GLY A 1 96 ? -30.197 0.684 -22.213 1.00 59.66 96 GLY A O 1
ATOM 799 N N . ASP A 1 97 ? -28.387 -0.643 -22.224 1.00 59.25 97 ASP A N 1
ATOM 800 C CA . ASP A 1 97 ? -28.254 -0.685 -23.683 1.00 59.25 97 ASP A CA 1
ATOM 801 C C . ASP A 1 97 ? -29.192 -1.712 -24.341 1.00 59.25 97 ASP A C 1
ATOM 803 O O . ASP A 1 97 ? -29.707 -1.439 -25.431 1.00 59.25 97 ASP A O 1
ATOM 807 N N . GLU A 1 98 ? -29.498 -2.837 -23.686 1.00 59.59 98 GLU A N 1
ATOM 808 C CA . GLU A 1 98 ? -30.557 -3.760 -24.131 1.00 59.59 98 GLU A CA 1
ATOM 809 C C . GLU A 1 98 ? -31.942 -3.100 -24.091 1.00 59.59 98 GLU A C 1
ATOM 811 O O . GLU A 1 98 ? -32.690 -3.166 -25.076 1.00 59.59 98 GLU A O 1
ATOM 816 N N . ASP A 1 99 ? -32.257 -2.368 -23.019 1.00 59.19 99 ASP A N 1
ATOM 817 C CA . ASP A 1 99 ? -33.522 -1.637 -22.907 1.00 59.19 99 ASP A CA 1
ATOM 818 C C . ASP A 1 99 ? -33.649 -0.525 -23.958 1.00 59.19 99 ASP A C 1
ATOM 820 O O . ASP A 1 99 ? -34.708 -0.374 -24.581 1.00 59.19 99 ASP A O 1
ATOM 824 N N . ARG A 1 100 ? -32.562 0.207 -24.250 1.00 60.66 100 ARG A N 1
ATOM 825 C CA . ARG A 1 100 ? -32.533 1.196 -25.345 1.00 60.66 100 ARG A CA 1
ATOM 826 C C . ARG A 1 100 ? -32.733 0.551 -26.711 1.00 60.66 100 ARG A C 1
ATOM 828 O O . ARG A 1 100 ? -33.519 1.074 -27.505 1.00 60.66 100 ARG A O 1
ATOM 835 N N . ARG A 1 101 ? -32.070 -0.576 -27.003 1.00 61.94 101 ARG A N 1
ATOM 836 C CA . ARG A 1 101 ? -32.259 -1.295 -28.278 1.00 61.94 101 ARG A CA 1
ATOM 837 C C . ARG A 1 101 ? -33.689 -1.803 -28.422 1.00 61.94 101 ARG A C 1
ATOM 839 O O . ARG A 1 101 ? -34.279 -1.614 -29.487 1.00 61.94 101 ARG A O 1
ATOM 846 N N . SER A 1 102 ? -34.281 -2.367 -27.366 1.00 64.44 102 SER A N 1
ATOM 847 C CA . SER A 1 102 ? -35.672 -2.837 -27.415 1.00 64.44 102 SER A CA 1
ATOM 848 C C . SER A 1 102 ? -36.664 -1.674 -27.569 1.00 64.44 102 SER A C 1
ATOM 850 O O . SER A 1 102 ? -37.631 -1.784 -28.326 1.00 64.44 102 SER A O 1
ATOM 852 N N . GLY A 1 103 ? -36.410 -0.528 -26.926 1.00 67.19 103 GLY A N 1
ATOM 853 C CA . GLY A 1 103 ? -37.216 0.686 -27.070 1.00 67.19 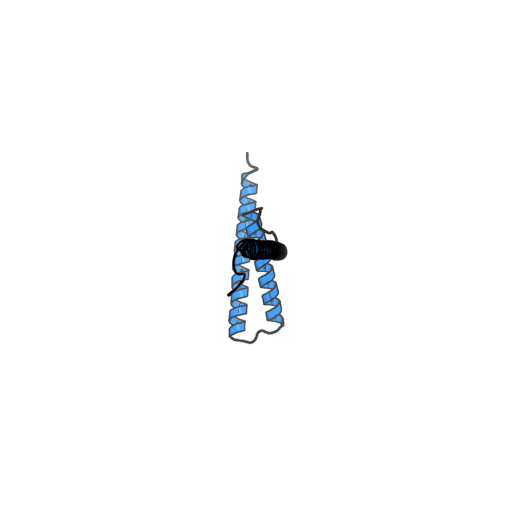103 GLY A CA 1
ATOM 854 C C . GLY A 1 103 ? -37.159 1.276 -28.483 1.00 67.19 103 GLY A C 1
ATOM 855 O O . GLY A 1 103 ? -38.197 1.620 -29.055 1.00 67.19 103 GLY A O 1
ATOM 856 N N . LEU A 1 104 ? -35.967 1.325 -29.087 1.00 67.19 104 LEU A N 1
ATOM 857 C CA . LEU A 1 104 ? -35.769 1.767 -30.473 1.00 67.19 104 LEU A CA 1
ATOM 858 C C . LEU A 1 104 ? -36.456 0.830 -31.476 1.00 67.19 104 LEU A C 1
ATOM 860 O O . LEU A 1 104 ? -37.139 1.308 -32.383 1.00 67.19 104 LEU A O 1
ATOM 864 N N . GLN A 1 105 ? -36.359 -0.489 -31.284 1.00 66.25 105 GLN A N 1
ATOM 865 C CA . GLN A 1 105 ? -37.047 -1.471 -32.133 1.00 66.25 105 GLN A CA 1
ATOM 866 C C . GLN A 1 105 ? -38.574 -1.379 -32.008 1.00 66.25 105 GLN A C 1
ATOM 868 O O . GLN A 1 105 ? -39.277 -1.390 -33.023 1.00 66.25 105 GLN A O 1
ATOM 873 N N . ARG A 1 106 ? -39.105 -1.211 -30.788 1.00 66.81 106 ARG A N 1
ATOM 874 C CA . ARG A 1 106 ? -40.543 -0.977 -30.567 1.00 66.81 106 ARG A CA 1
ATOM 875 C C . ARG A 1 106 ? -41.014 0.306 -31.253 1.00 66.81 106 ARG A C 1
ATOM 877 O O . ARG A 1 106 ? -42.068 0.301 -31.891 1.00 66.81 106 ARG A O 1
ATOM 884 N N . ARG A 1 107 ? -40.228 1.387 -31.184 1.00 65.75 107 ARG A N 1
ATOM 885 C CA . ARG A 1 107 ? -40.538 2.661 -31.853 1.00 65.75 107 ARG A CA 1
ATOM 886 C C . ARG A 1 107 ? -40.515 2.527 -33.378 1.00 65.75 107 ARG A C 1
ATOM 888 O O . ARG A 1 107 ? -41.450 2.990 -34.026 1.00 65.75 107 ARG A O 1
ATOM 895 N N . ALA A 1 108 ? -39.521 1.839 -33.942 1.00 65.31 108 ALA A N 1
ATOM 896 C CA . ALA A 1 108 ? -39.436 1.573 -35.379 1.00 65.31 108 ALA A CA 1
ATOM 897 C C . ALA A 1 108 ? -40.624 0.735 -35.889 1.00 65.31 108 ALA A C 1
ATOM 899 O O . ALA A 1 108 ? -41.234 1.079 -36.902 1.00 65.31 108 ALA A O 1
ATOM 900 N N . LYS A 1 109 ? -41.018 -0.313 -35.148 1.00 64.88 109 LYS A N 1
ATOM 901 C CA . LYS A 1 109 ? -42.189 -1.141 -35.480 1.00 64.88 109 LYS A CA 1
ATOM 902 C C . LYS A 1 109 ? -43.484 -0.322 -35.470 1.00 64.88 109 LYS A C 1
ATOM 904 O O . LYS A 1 109 ? -44.286 -0.458 -36.386 1.00 64.88 109 LYS A O 1
ATOM 909 N N . ARG A 1 110 ? -43.648 0.576 -34.490 1.00 61.38 110 ARG A N 1
ATOM 910 C CA . ARG A 1 110 ? -44.827 1.450 -34.362 1.00 61.38 110 ARG A CA 1
ATOM 911 C C . ARG A 1 110 ? -44.930 2.484 -35.491 1.00 61.38 110 ARG A C 1
ATOM 913 O O . ARG A 1 110 ? -46.030 2.762 -35.958 1.00 61.38 110 ARG A O 1
ATOM 920 N N . ILE A 1 111 ? -43.797 3.029 -35.949 1.00 61.03 111 ILE A N 1
ATOM 921 C CA . ILE A 1 111 ? -43.745 3.942 -37.105 1.00 61.03 111 ILE A CA 1
ATOM 922 C C . ILE A 1 111 ? -44.136 3.204 -38.390 1.00 61.03 111 ILE A C 1
ATOM 924 O O . ILE A 1 111 ? -44.945 3.725 -39.153 1.00 61.03 111 ILE A O 1
ATOM 928 N N . ARG A 1 112 ? -43.629 1.980 -38.603 1.00 59.75 112 ARG A N 1
ATOM 929 C CA . ARG A 1 112 ? -43.984 1.157 -39.769 1.00 59.75 112 ARG A CA 1
ATOM 930 C C . ARG A 1 112 ? -45.488 0.851 -39.805 1.00 59.75 112 ARG A C 1
ATOM 932 O O . ARG A 1 112 ? -46.145 1.193 -40.776 1.00 59.75 112 ARG A O 1
ATOM 939 N N . THR A 1 113 ? -46.065 0.368 -38.703 1.00 59.22 113 THR A N 1
ATOM 940 C CA . THR A 1 113 ? -47.507 0.057 -38.639 1.00 59.22 113 THR A CA 1
ATOM 941 C C . THR A 1 113 ? -48.423 1.276 -38.767 1.00 59.22 113 THR A C 1
ATOM 943 O O . THR A 1 113 ? -49.561 1.138 -39.197 1.00 59.22 113 THR A O 1
ATOM 946 N N . ASN A 1 114 ? -47.968 2.471 -38.373 1.00 58.75 114 ASN A N 1
ATOM 947 C CA . ASN A 1 114 ? -48.745 3.702 -38.558 1.00 58.75 114 ASN A CA 1
ATOM 948 C C . ASN A 1 114 ? -48.618 4.275 -39.978 1.00 58.75 114 ASN A C 1
ATOM 950 O O . ASN A 1 114 ? -49.485 5.044 -40.383 1.00 58.75 114 ASN A O 1
ATOM 954 N N . ARG A 1 115 ? -47.563 3.916 -40.722 1.00 54.00 115 ARG A N 1
ATOM 955 C CA . ARG A 1 115 ? -47.407 4.253 -42.143 1.00 54.00 115 ARG A CA 1
ATOM 956 C C . ARG A 1 115 ? -48.340 3.404 -43.007 1.00 54.00 115 ARG A C 1
ATOM 958 O O . ARG A 1 115 ? -49.019 3.962 -43.854 1.00 54.00 115 ARG A O 1
ATOM 965 N N . ASP A 1 116 ? -48.464 2.116 -42.694 1.00 54.66 116 ASP A N 1
ATOM 966 C CA . ASP A 1 116 ? -49.338 1.180 -43.423 1.00 54.66 116 ASP A CA 1
ATOM 967 C C . ASP A 1 116 ? -50.841 1.454 -43.218 1.00 54.66 116 ASP A C 1
ATOM 969 O O . ASP A 1 116 ? -51.671 0.995 -43.988 1.00 54.66 116 ASP A O 1
ATOM 973 N N . ARG A 1 117 ? -51.218 2.220 -42.185 1.00 54.62 117 ARG A N 1
ATOM 974 C CA . ARG A 1 117 ? -52.619 2.600 -41.916 1.00 54.62 117 ARG A CA 1
ATOM 975 C C . ARG A 1 117 ? -53.047 3.922 -42.554 1.00 54.62 117 ARG A C 1
ATOM 977 O O . ARG A 1 117 ? -54.178 4.345 -42.328 1.00 54.62 117 ARG A O 1
ATOM 984 N N . ARG A 1 118 ? -52.154 4.614 -43.270 1.00 56.25 118 ARG A N 1
ATOM 985 C CA . ARG A 1 118 ? -52.459 5.918 -43.880 1.00 56.25 118 ARG A CA 1
ATOM 986 C C . ARG A 1 118 ? -53.017 5.853 -45.302 1.00 56.25 118 ARG A C 1
ATOM 988 O O . ARG A 1 118 ? -53.410 6.908 -45.774 1.00 56.25 118 ARG A O 1
ATOM 995 N N . ASP A 1 119 ? -53.165 4.672 -45.901 1.00 60.03 119 ASP A N 1
ATOM 996 C CA . ASP A 1 119 ? -53.903 4.504 -47.160 1.00 60.03 119 ASP A CA 1
ATOM 997 C C . ASP A 1 119 ? -55.053 3.507 -47.000 1.00 60.03 119 ASP A C 1
ATOM 999 O O . ASP A 1 119 ? -54.837 2.297 -47.064 1.00 60.03 119 ASP A O 1
ATOM 1003 N N . PRO A 1 120 ? -56.292 3.987 -46.801 1.00 52.94 120 PRO A N 1
ATOM 1004 C CA . PRO A 1 120 ? -57.469 3.193 -47.104 1.00 52.94 120 PRO A CA 1
ATOM 1005 C C . PRO A 1 120 ? -58.140 3.595 -48.427 1.00 52.94 120 PRO A C 1
ATOM 1007 O O . PRO A 1 120 ? -58.997 2.850 -48.882 1.00 52.94 120 PRO A O 1
ATOM 1010 N N . PHE A 1 121 ? -57.779 4.719 -49.065 1.00 55.53 121 PHE A N 1
ATOM 1011 C CA . PHE A 1 121 ? -58.435 5.179 -50.297 1.00 55.53 121 PHE A CA 1
ATOM 1012 C C . PHE A 1 121 ? -57.520 6.042 -51.181 1.00 55.53 121 PHE A C 1
ATOM 1014 O O . PHE A 1 121 ? -57.157 7.145 -50.779 1.00 55.53 121 PHE A O 1
ATOM 1021 N N . GLY A 1 122 ? -57.264 5.586 -52.414 1.00 47.91 122 GLY A N 1
ATOM 1022 C CA . GLY A 1 122 ? -57.036 6.483 -53.554 1.00 47.91 122 GLY A CA 1
ATOM 1023 C C . GLY A 1 122 ? -55.790 6.226 -54.402 1.00 47.91 122 GLY A C 1
ATOM 1024 O O . GLY A 1 122 ? -54.772 6.875 -54.195 1.00 47.91 122 GLY A O 1
ATOM 1025 N N . ALA A 1 123 ? -55.911 5.356 -55.409 1.00 47.50 123 ALA A N 1
ATOM 1026 C CA . ALA A 1 123 ? -55.819 5.758 -56.822 1.00 47.50 123 ALA A CA 1
ATOM 1027 C C . ALA A 1 123 ? -56.024 4.527 -57.726 1.00 47.50 123 ALA A C 1
ATOM 1029 O O . ALA A 1 123 ? -55.071 3.848 -58.103 1.00 47.50 123 ALA A O 1
ATOM 1030 N N . GLU A 1 124 ? -57.292 4.241 -58.032 1.00 49.56 124 GLU A N 1
ATOM 1031 C CA . GLU A 1 124 ? -57.687 3.600 -59.290 1.00 49.56 124 GLU A CA 1
ATOM 1032 C C . GLU A 1 124 ? -57.725 4.677 -60.396 1.00 49.56 124 GLU A C 1
ATOM 1034 O O . GLU A 1 124 ? -58.073 5.826 -60.118 1.00 49.56 124 GLU A O 1
ATOM 1039 N N . ASP A 1 125 ? -57.352 4.265 -61.610 1.00 46.00 125 ASP A N 1
ATOM 1040 C CA . ASP A 1 125 ? -57.653 4.812 -62.943 1.00 46.00 125 ASP A CA 1
ATOM 1041 C C . ASP A 1 125 ? -57.470 6.318 -63.239 1.00 46.00 125 ASP A C 1
ATOM 1043 O O . ASP A 1 125 ? -58.318 7.161 -62.951 1.00 46.00 125 ASP A O 1
ATOM 1047 N N . THR A 1 126 ? -56.391 6.648 -63.964 1.00 45.47 126 THR A N 1
ATOM 1048 C CA . THR A 1 126 ? -56.414 7.234 -65.331 1.00 45.47 126 THR A CA 1
ATOM 1049 C C . THR A 1 126 ? -55.032 7.166 -65.977 1.00 45.47 126 THR A C 1
ATOM 1051 O O . THR A 1 126 ? -54.025 7.346 -65.256 1.00 45.47 126 THR A O 1
#

pLDDT: mean 71.55, std 11.61, range [45.47, 92.5]

Foldseek 3Di:
DPPPVVVVVVLVVVLVVLVVLLVVLVVVLVVLVVVCVVDVDDPVSVVVSVVSVQVNQQSVLCSVCSVPVVGHNHPVSVVVVVVVVVVVVVVVVVVVV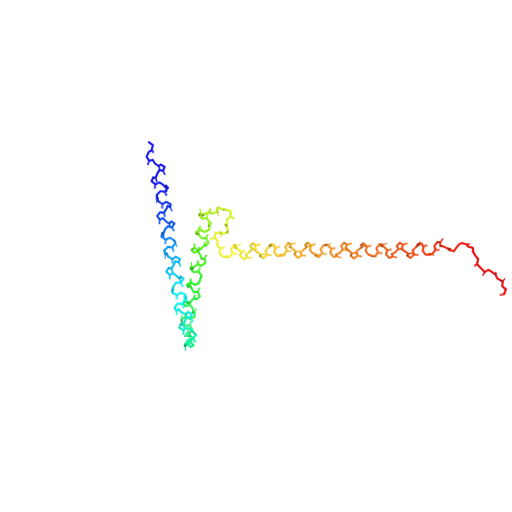VVVVVVVVVVVVVVVVVVVPPDPDDDDDD

Solvent-accessible surface area (backbone atoms only — not comparable to full-atom values): 7110 Å² total; per-residue (Å²): 135,76,70,61,60,60,52,56,52,52,52,49,52,52,52,52,49,52,52,52,51,44,53,50,44,54,52,54,50,49,52,53,48,55,48,43,72,78,40,87,63,51,72,68,54,48,53,53,49,51,52,47,52,53,51,42,45,40,52,51,16,46,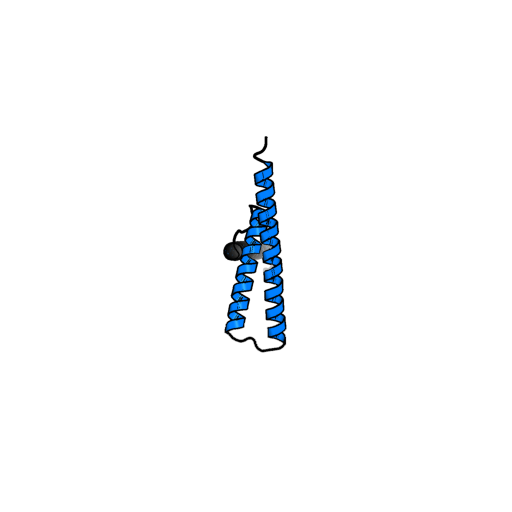55,41,26,74,77,35,78,89,42,52,61,35,63,66,53,43,53,52,51,50,48,54,50,49,52,52,54,49,54,54,50,52,54,53,50,52,53,49,51,52,51,51,51,52,51,53,52,54,53,52,59,56,56,69,66,70,67,89,79,90,84,80,88,134

Sequence (126 aa):
MLRKQAVEDLDLAELERLRSEKARLSREITALRDRATIEDLTETERRKREALIDAWQHITAELTAKLDPAAPRSPKDRRVRERRRKDRRSKQRDAGDEDRRSGLQRRAKRIRTNRDRRDPFGAEDT

Secondary structure (DSSP, 8-state):
--HHHHHHHHHHHHHHHHHHHHHHHHHHHHHHHHHHHHS---HHHHHHHHHHHHHHHHHHHHHHHHH-TTS-SSHHHHHHHHHHHHHHHHHHHHHHHHHHHHHHHHHHHHHHHHHTTS-SS-----

Radius of gyration: 31.51 Å; Cα contacts (8 Å, |Δi|>4): 43; chains: 1; bounding box: 80×16×102 Å